Protein AF-A0A8S3X486-F1 (afdb_monomer_lite)

Structure (mmCIF, N/CA/C/O backbone):
data_AF-A0A8S3X486-F1
#
_entry.id   AF-A0A8S3X486-F1
#
loop_
_atom_site.group_PDB
_atom_site.id
_atom_site.type_symbol
_atom_site.label_atom_id
_atom_site.label_alt_id
_atom_site.label_comp_id
_atom_site.label_asym_id
_atom_site.label_entity_id
_atom_site.label_seq_id
_atom_site.pdbx_PDB_ins_code
_atom_site.Cartn_x
_atom_site.Cartn_y
_atom_site.Cartn_z
_atom_site.occupancy
_atom_site.B_iso_or_equiv
_atom_site.auth_seq_id
_atom_site.auth_comp_id
_atom_site.auth_asym_id
_atom_site.auth_atom_id
_atom_site.pdbx_PDB_model_num
ATOM 1 N N . MET A 1 1 ? 6.432 9.652 -45.523 1.00 77.12 1 MET A N 1
ATOM 2 C CA . MET A 1 1 ? 7.094 8.591 -44.723 1.00 77.12 1 MET A CA 1
ATOM 3 C C . MET A 1 1 ? 8.599 8.576 -44.946 1.00 77.12 1 MET A C 1
ATOM 5 O O . MET A 1 1 ? 9.307 8.681 -43.960 1.00 77.12 1 MET A O 1
ATOM 9 N N . ARG A 1 2 ? 9.084 8.530 -46.198 1.00 82.88 2 ARG A N 1
ATOM 10 C CA . ARG A 1 2 ? 10.525 8.553 -46.511 1.00 82.88 2 ARG A CA 1
ATOM 11 C C . ARG A 1 2 ? 11.275 9.774 -45.953 1.00 82.88 2 ARG A C 1
ATOM 13 O O . ARG A 1 2 ? 12.232 9.595 -45.221 1.00 82.88 2 ARG A O 1
ATOM 20 N N . SER A 1 3 ? 10.763 10.986 -46.176 1.00 87.00 3 SER A N 1
ATOM 21 C CA . SER A 1 3 ? 11.364 12.213 -45.617 1.00 87.00 3 SER A CA 1
ATOM 22 C C . SER A 1 3 ? 11.439 12.204 -44.077 1.00 87.00 3 SER A C 1
ATOM 24 O O . SER A 1 3 ? 12.471 12.550 -43.520 1.00 87.00 3 SER A O 1
ATOM 26 N N . ILE A 1 4 ? 10.402 11.710 -43.386 1.00 87.44 4 ILE A N 1
ATOM 27 C CA . ILE A 1 4 ? 10.388 11.594 -41.911 1.00 87.44 4 ILE A CA 1
ATOM 28 C C . ILE A 1 4 ? 11.413 10.557 -41.421 1.00 87.44 4 ILE A C 1
ATOM 30 O O . ILE A 1 4 ? 12.000 10.719 -40.350 1.00 87.44 4 ILE A O 1
ATOM 34 N N . LEU A 1 5 ? 11.614 9.477 -42.182 1.00 87.81 5 LEU A N 1
ATOM 35 C CA . LEU A 1 5 ? 12.618 8.452 -41.894 1.00 87.81 5 LEU A CA 1
ATOM 36 C C . LEU A 1 5 ? 14.033 9.028 -42.004 1.00 87.81 5 LEU A C 1
ATOM 38 O O . LEU A 1 5 ? 14.815 8.884 -41.069 1.00 87.81 5 LEU A O 1
ATOM 42 N N . GLU A 1 6 ? 14.328 9.714 -43.106 1.00 87.94 6 GLU A N 1
ATOM 43 C CA . GLU A 1 6 ? 15.629 10.344 -43.355 1.00 87.94 6 GLU A CA 1
ATOM 44 C C . GLU A 1 6 ? 15.941 11.415 -42.302 1.00 87.94 6 GLU A C 1
ATOM 46 O O . GLU A 1 6 ? 17.017 11.399 -41.707 1.00 87.94 6 GLU A O 1
ATOM 51 N N . GLU A 1 7 ? 14.970 12.272 -41.980 1.00 89.81 7 GLU A N 1
ATOM 52 C CA . GLU A 1 7 ? 15.094 13.290 -40.932 1.00 89.81 7 GLU A CA 1
ATOM 53 C C . GLU A 1 7 ? 15.382 12.665 -39.555 1.00 89.81 7 GLU A C 1
ATOM 55 O O . GLU A 1 7 ? 16.306 13.077 -38.854 1.00 89.81 7 GLU A O 1
ATOM 60 N N . SER A 1 8 ? 14.649 11.608 -39.188 1.00 87.50 8 SER A N 1
ATOM 61 C CA . SER A 1 8 ? 14.833 10.919 -37.902 1.00 87.50 8 SER A CA 1
ATOM 62 C C . SER A 1 8 ? 16.175 10.177 -37.818 1.00 87.50 8 SER A C 1
ATOM 64 O O . SER A 1 8 ? 16.772 10.094 -36.743 1.00 87.50 8 SER A O 1
ATOM 66 N N . ME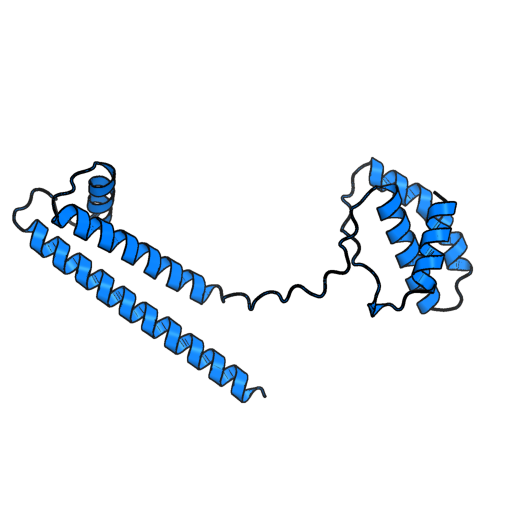T A 1 9 ? 16.674 9.640 -38.935 1.00 87.88 9 MET A N 1
ATOM 67 C CA . MET A 1 9 ? 17.994 9.005 -39.012 1.00 87.88 9 MET A CA 1
ATOM 68 C C . MET A 1 9 ? 19.130 10.027 -38.893 1.00 87.88 9 MET A C 1
ATOM 70 O O . MET A 1 9 ? 20.096 9.770 -38.176 1.00 87.88 9 MET A O 1
ATOM 74 N N . LEU A 1 10 ? 19.008 11.189 -39.541 1.00 86.31 10 LEU A N 1
ATOM 75 C CA . LEU A 1 10 ? 19.981 12.281 -39.428 1.00 86.31 10 LEU A CA 1
ATOM 76 C C . LEU A 1 10 ? 20.060 12.821 -37.997 1.00 86.31 10 LEU A C 1
ATOM 78 O O . LEU A 1 10 ? 21.151 12.977 -37.453 1.00 86.31 10 LEU A O 1
ATOM 82 N N . GLU A 1 11 ? 18.912 13.035 -37.359 1.00 85.88 11 GLU A N 1
ATOM 83 C CA . GLU A 1 11 ? 18.843 13.487 -35.967 1.00 85.88 11 GLU A CA 1
ATOM 84 C C . GLU A 1 11 ? 19.486 12.484 -35.002 1.00 85.88 11 GLU A C 1
ATOM 86 O O . GLU A 1 11 ? 20.216 12.867 -34.089 1.00 85.88 11 GLU A O 1
ATOM 91 N N . THR A 1 12 ? 19.264 11.188 -35.232 1.00 83.25 12 THR A N 1
ATOM 92 C CA . THR A 1 12 ? 19.814 10.127 -34.380 1.00 83.25 12 THR A CA 1
ATOM 93 C C . THR A 1 12 ? 21.325 9.976 -34.544 1.00 83.25 12 THR A C 1
ATOM 95 O O . THR A 1 12 ? 22.015 9.719 -33.560 1.00 83.25 12 THR A O 1
ATOM 98 N N . ARG A 1 13 ? 21.857 10.154 -35.762 1.00 82.25 13 ARG A N 1
ATOM 99 C CA . ARG A 1 13 ? 23.307 10.108 -36.026 1.00 82.25 13 ARG A CA 1
ATOM 100 C C . ARG A 1 13 ? 24.069 11.202 -35.284 1.00 82.25 13 ARG A C 1
ATOM 102 O O . ARG A 1 13 ? 25.171 10.956 -34.809 1.00 82.25 13 ARG A O 1
ATOM 109 N N . SER A 1 14 ? 23.469 12.380 -35.150 1.00 78.19 14 SER A N 1
ATOM 110 C CA . SER A 1 14 ? 24.058 13.514 -34.429 1.00 78.19 14 SER A CA 1
ATOM 111 C C . SER A 1 14 ? 23.901 13.418 -32.904 1.00 78.19 14 SER A C 1
ATOM 113 O O . SER A 1 14 ? 24.422 14.267 -32.182 1.00 78.19 14 SER A O 1
ATOM 115 N N . MET A 1 15 ? 23.177 12.414 -32.391 1.00 80.56 15 MET A N 1
ATOM 116 C CA . MET A 1 15 ? 22.847 12.280 -30.973 1.00 80.56 15 MET A CA 1
ATOM 117 C C . MET A 1 15 ? 23.603 11.106 -30.329 1.00 80.56 15 MET A C 1
ATOM 119 O O . MET A 1 15 ? 23.401 9.953 -30.729 1.00 80.56 15 MET A O 1
ATOM 123 N N . PRO A 1 16 ? 24.426 11.349 -29.288 1.00 80.12 16 PRO A N 1
ATOM 124 C CA . PRO A 1 16 ? 25.086 10.261 -28.578 1.00 80.12 16 PRO A CA 1
ATOM 125 C C . PRO A 1 16 ? 24.039 9.346 -27.915 1.00 80.12 16 PRO A C 1
ATOM 127 O O . PRO A 1 16 ? 22.979 9.837 -27.505 1.00 80.12 16 PRO A O 1
ATOM 130 N N . PRO A 1 17 ? 24.312 8.033 -27.769 1.00 77.50 17 PRO A N 1
ATOM 131 C CA . PRO A 1 17 ? 23.339 7.055 -27.267 1.00 77.50 17 PRO A CA 1
ATOM 132 C C . PRO A 1 17 ? 22.700 7.436 -25.925 1.00 77.50 17 PRO A C 1
ATOM 134 O O . PRO A 1 17 ? 21.513 7.201 -25.711 1.00 77.50 17 PRO A O 1
ATOM 137 N N . GLU A 1 18 ? 23.468 8.082 -25.047 1.00 77.25 18 GLU A N 1
ATOM 138 C CA . GLU A 1 18 ? 23.043 8.517 -23.711 1.00 77.25 18 GLU A CA 1
ATOM 139 C C . GLU A 1 18 ? 21.953 9.598 -23.736 1.00 77.25 18 GLU A C 1
ATOM 141 O O . GLU A 1 18 ? 21.131 9.677 -22.821 1.00 77.25 18 GLU A O 1
ATOM 146 N N . ASN A 1 19 ? 21.912 10.402 -24.801 1.00 79.06 19 ASN A N 1
ATOM 147 C CA . ASN A 1 19 ? 20.974 11.514 -24.948 1.00 79.06 19 ASN A CA 1
ATOM 148 C C . ASN A 1 19 ? 19.711 11.132 -25.728 1.00 79.06 19 ASN A C 1
ATOM 150 O O . ASN A 1 19 ? 18.801 11.955 -25.862 1.00 79.06 19 ASN A O 1
ATOM 154 N N . ARG A 1 20 ? 19.624 9.893 -26.227 1.00 83.56 20 ARG A N 1
ATOM 155 C CA . ARG A 1 20 ? 18.481 9.438 -27.020 1.00 83.56 20 ARG A CA 1
ATOM 156 C C . ARG A 1 20 ? 17.205 9.375 -26.175 1.00 83.56 20 ARG A C 1
ATOM 158 O O . ARG A 1 20 ? 17.211 8.813 -25.074 1.00 83.56 20 ARG A O 1
ATOM 165 N N . PRO A 1 21 ? 16.076 9.923 -26.664 1.00 82.62 21 PRO A N 1
ATOM 166 C CA . PRO A 1 21 ? 14.821 9.867 -25.931 1.00 82.62 21 PRO A CA 1
ATOM 167 C C . PRO A 1 21 ? 14.341 8.419 -25.811 1.00 82.62 21 PRO A C 1
ATOM 169 O O . PRO A 1 21 ? 14.491 7.607 -26.722 1.00 82.62 21 PRO A O 1
ATOM 172 N N . ARG A 1 22 ? 13.698 8.081 -24.691 1.00 82.00 22 ARG A N 1
ATOM 173 C CA . ARG A 1 22 ? 13.076 6.759 -24.554 1.00 82.00 22 ARG A CA 1
ATOM 174 C C . ARG A 1 22 ? 11.907 6.648 -25.520 1.00 82.00 22 ARG A C 1
ATOM 176 O O . ARG A 1 22 ? 11.010 7.481 -25.485 1.00 82.00 22 ARG A O 1
ATOM 183 N N . LEU A 1 23 ? 11.875 5.597 -26.328 1.00 86.50 23 LEU A N 1
ATOM 184 C CA . LEU A 1 23 ? 10.761 5.361 -27.240 1.00 86.50 23 LEU A CA 1
ATOM 185 C C . LEU A 1 23 ? 9.609 4.650 -26.509 1.00 86.50 23 LEU A C 1
ATOM 187 O O . LEU A 1 23 ? 9.846 3.690 -25.768 1.00 86.50 23 LEU A O 1
ATOM 191 N N . PRO A 1 24 ? 8.354 5.106 -26.670 1.00 85.06 24 PRO A N 1
ATOM 192 C CA . PRO A 1 24 ? 7.205 4.449 -26.065 1.00 85.06 24 PRO A CA 1
ATOM 193 C C . PRO A 1 24 ? 6.924 3.105 -26.746 1.00 85.06 24 PRO A C 1
ATOM 195 O O . PRO A 1 24 ? 7.096 2.944 -27.954 1.00 85.06 24 PRO A O 1
ATOM 198 N N . ARG A 1 25 ? 6.413 2.134 -25.982 1.00 86.25 25 ARG A N 1
ATOM 199 C CA . ARG A 1 25 ? 5.935 0.870 -26.552 1.00 86.25 25 ARG A CA 1
ATOM 200 C C . ARG A 1 25 ? 4.666 1.123 -27.365 1.00 86.25 25 ARG A C 1
ATOM 202 O O . ARG A 1 25 ? 3.648 1.541 -26.818 1.00 86.25 25 ARG A O 1
ATOM 209 N N . ILE A 1 26 ? 4.721 0.828 -28.659 1.00 86.56 26 ILE A N 1
ATOM 210 C CA . ILE A 1 26 ? 3.597 1.015 -29.580 1.00 86.56 26 ILE A CA 1
ATOM 211 C C . ILE A 1 26 ? 2.685 -0.224 -29.540 1.00 86.56 26 ILE A C 1
ATOM 213 O O . ILE A 1 26 ? 3.181 -1.347 -29.666 1.00 86.56 26 ILE A O 1
ATOM 217 N N . PRO A 1 27 ? 1.357 -0.069 -29.378 1.00 85.88 27 PRO A N 1
ATOM 218 C CA . PRO A 1 27 ? 0.431 -1.196 -29.429 1.00 85.88 27 PRO A CA 1
ATOM 219 C C . PRO A 1 27 ? 0.308 -1.750 -30.858 1.00 85.88 27 PRO A C 1
ATOM 221 O O . PRO A 1 27 ? 0.246 -0.991 -31.831 1.00 85.88 27 PRO A O 1
ATOM 224 N N . LEU A 1 28 ? 0.223 -3.078 -30.982 1.00 85.38 28 LEU A N 1
ATOM 225 C CA . LEU A 1 28 ? 0.131 -3.818 -32.251 1.00 85.38 28 LEU A CA 1
ATOM 226 C C . LEU A 1 28 ? -1.287 -3.776 -32.855 1.00 85.38 28 LEU A C 1
ATOM 228 O O . LEU A 1 28 ? -1.942 -4.797 -33.043 1.00 85.38 28 LEU A O 1
ATOM 232 N N . ILE A 1 29 ? -1.775 -2.577 -33.161 1.00 92.00 29 ILE A N 1
ATOM 233 C CA . ILE A 1 29 ? -3.069 -2.357 -33.825 1.00 92.00 29 ILE A CA 1
ATOM 234 C C . ILE A 1 29 ? -2.856 -2.329 -35.349 1.00 92.00 29 ILE A C 1
ATOM 236 O O . ILE A 1 29 ? -1.788 -1.923 -35.811 1.00 92.00 29 ILE A O 1
ATOM 240 N N . LYS A 1 30 ? -3.869 -2.719 -36.145 1.00 90.25 30 LYS A N 1
ATOM 241 C CA . LYS A 1 30 ? -3.809 -2.793 -37.625 1.00 90.25 30 LYS A CA 1
ATOM 242 C C . LYS A 1 30 ? -3.153 -1.563 -38.275 1.00 90.25 30 LYS A C 1
ATOM 244 O O . LYS A 1 30 ? -2.260 -1.721 -39.100 1.00 90.25 30 LYS A O 1
ATOM 249 N N . ARG A 1 31 ? -3.539 -0.351 -37.852 1.00 90.50 31 ARG A N 1
ATOM 250 C CA . ARG A 1 31 ? -2.975 0.920 -38.345 1.00 90.50 31 ARG A CA 1
ATOM 251 C C . ARG A 1 31 ? -1.466 1.029 -38.102 1.00 90.50 31 ARG A C 1
ATOM 253 O O . ARG A 1 31 ? -0.719 1.327 -39.024 1.00 90.50 31 ARG A O 1
ATOM 260 N N . ASN A 1 32 ? -1.016 0.760 -36.879 1.00 91.44 32 ASN A N 1
ATOM 261 C CA . ASN A 1 32 ? 0.399 0.858 -36.508 1.00 91.44 32 ASN A CA 1
ATOM 262 C C . ASN A 1 32 ? 1.229 -0.205 -37.233 1.00 91.44 32 ASN A C 1
ATOM 264 O O . ASN A 1 32 ? 2.324 0.077 -37.711 1.00 91.44 32 ASN A O 1
ATOM 268 N N . ARG A 1 33 ? 0.674 -1.416 -37.372 1.00 91.44 33 ARG A N 1
ATOM 269 C CA . ARG A 1 33 ? 1.301 -2.501 -38.129 1.00 91.44 33 ARG A CA 1
ATOM 270 C C . ARG A 1 33 ? 1.494 -2.128 -39.599 1.00 91.44 33 ARG A C 1
ATOM 272 O O . ARG A 1 33 ? 2.565 -2.391 -40.130 1.00 91.44 33 ARG A O 1
ATOM 279 N N . ALA A 1 34 ? 0.507 -1.487 -40.227 1.00 91.44 34 ALA A N 1
ATOM 280 C CA . ALA A 1 34 ? 0.621 -1.020 -41.608 1.00 91.44 34 ALA A CA 1
ATOM 281 C C . ALA A 1 34 ? 1.758 0.003 -41.784 1.00 91.44 34 ALA A C 1
ATOM 283 O O . ALA A 1 34 ? 2.512 -0.087 -42.747 1.00 91.44 34 ALA A O 1
ATOM 284 N N . VAL A 1 35 ? 1.935 0.923 -40.826 1.00 90.75 35 VAL A N 1
ATOM 285 C CA . VAL A 1 35 ? 3.047 1.894 -40.837 1.00 90.75 35 VAL A CA 1
ATOM 286 C C . VAL A 1 35 ? 4.404 1.193 -40.743 1.00 90.75 35 VAL A C 1
ATOM 288 O O . VAL A 1 35 ? 5.302 1.495 -41.524 1.00 90.75 35 VAL A O 1
ATOM 291 N N . VAL A 1 36 ? 4.549 0.230 -39.827 1.00 91.00 36 VAL A N 1
ATOM 292 C CA . VAL A 1 36 ? 5.786 -0.560 -39.695 1.00 91.00 36 VAL A CA 1
ATOM 293 C C . VAL A 1 36 ? 6.068 -1.346 -40.977 1.00 91.00 36 VAL A C 1
ATOM 295 O O . VAL A 1 36 ? 7.189 -1.331 -41.472 1.00 91.00 36 VAL A O 1
ATOM 298 N N . TRP A 1 37 ? 5.049 -1.990 -41.549 1.00 91.69 37 TRP A N 1
ATOM 299 C CA . TRP A 1 37 ? 5.178 -2.764 -42.786 1.00 91.69 37 TRP A CA 1
ATOM 300 C C . TRP A 1 37 ? 5.553 -1.903 -43.993 1.00 91.69 37 TRP A C 1
ATOM 302 O O . TRP A 1 37 ? 6.325 -2.354 -4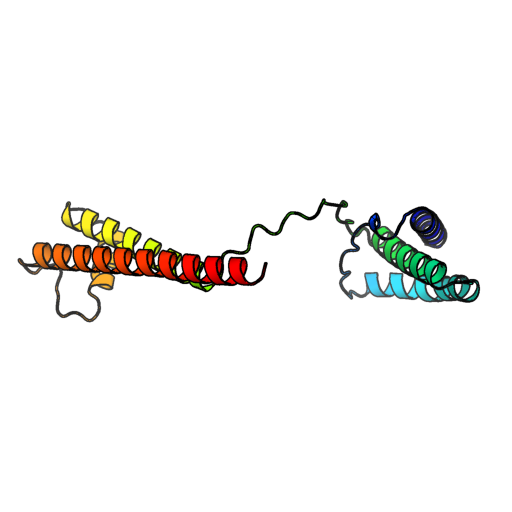4.828 1.00 91.69 37 TRP A O 1
ATOM 312 N N . ALA A 1 38 ? 5.060 -0.667 -44.071 1.00 90.44 38 ALA A N 1
ATOM 313 C CA . ALA A 1 38 ? 5.424 0.262 -45.138 1.00 90.44 38 ALA A CA 1
ATOM 314 C C . ALA A 1 38 ? 6.872 0.772 -45.018 1.00 90.44 38 ALA A C 1
ATOM 316 O O . ALA A 1 38 ? 7.519 1.033 -46.029 1.00 90.44 38 ALA A O 1
ATOM 317 N N . LEU A 1 39 ? 7.387 0.916 -43.792 1.00 90.00 39 LEU A N 1
ATOM 318 C CA . LEU A 1 39 ? 8.747 1.405 -43.536 1.00 90.00 39 LEU A CA 1
ATOM 319 C C . LEU A 1 39 ? 9.816 0.313 -43.615 1.00 90.00 39 LEU A C 1
ATOM 321 O O . LEU A 1 39 ? 10.954 0.614 -43.968 1.00 90.00 39 LEU A O 1
ATOM 325 N N . ASN A 1 40 ? 9.471 -0.938 -43.308 1.00 91.25 40 ASN A N 1
ATOM 326 C CA . ASN A 1 40 ? 10.440 -2.031 -43.233 1.00 91.25 40 ASN A CA 1
ATOM 327 C C . ASN A 1 40 ? 11.237 -2.245 -44.542 1.00 91.25 40 ASN A C 1
ATOM 329 O O . ASN A 1 40 ? 12.459 -2.320 -44.460 1.00 91.25 40 ASN A O 1
ATOM 333 N N . PRO A 1 41 ? 10.624 -2.252 -45.746 1.00 91.38 41 PRO A N 1
ATOM 334 C CA . PRO A 1 41 ? 11.375 -2.376 -46.999 1.00 91.38 41 PRO A CA 1
ATOM 335 C C . PRO A 1 41 ? 12.326 -1.202 -47.250 1.00 91.38 41 PRO A C 1
ATOM 337 O O . PRO A 1 41 ? 13.408 -1.392 -47.793 1.00 91.38 41 PRO A O 1
ATOM 340 N N . MET A 1 42 ? 11.948 0.011 -46.830 1.00 89.38 42 MET A N 1
ATOM 341 C CA . MET A 1 42 ? 12.817 1.185 -46.955 1.00 89.38 42 MET A CA 1
ATOM 342 C C . MET A 1 42 ? 14.040 1.029 -46.053 1.00 89.38 42 MET A C 1
ATOM 344 O O . MET A 1 42 ? 15.160 1.250 -46.495 1.00 89.38 42 MET A O 1
ATOM 348 N N . LEU A 1 43 ? 13.836 0.590 -44.809 1.00 89.62 43 LEU A N 1
ATOM 349 C CA . LEU A 1 43 ? 14.908 0.386 -43.839 1.00 89.62 43 LEU A CA 1
ATOM 350 C C . LEU A 1 43 ? 15.963 -0.618 -44.321 1.00 89.62 43 LEU A C 1
ATOM 352 O O . LEU A 1 43 ? 17.146 -0.358 -44.133 1.00 89.62 43 LEU A O 1
ATOM 356 N N . VAL A 1 44 ? 15.553 -1.709 -44.978 1.00 89.75 44 VAL A N 1
ATOM 357 C CA . VAL A 1 44 ? 16.478 -2.717 -45.531 1.00 89.75 44 VAL A CA 1
ATOM 358 C C . VAL A 1 44 ? 17.518 -2.068 -46.449 1.00 89.75 44 VAL A C 1
ATOM 360 O O . VAL A 1 44 ? 18.707 -2.300 -46.264 1.00 89.75 44 VAL A O 1
ATOM 363 N N . THR A 1 45 ? 17.099 -1.158 -47.335 1.00 88.12 45 THR A N 1
ATOM 364 C CA . THR A 1 45 ? 18.029 -0.466 -48.247 1.00 88.12 45 THR A CA 1
ATOM 365 C C . THR A 1 45 ? 19.057 0.412 -47.524 1.00 88.12 45 THR A C 1
ATOM 367 O O . THR A 1 45 ? 20.192 0.531 -47.975 1.00 88.12 45 THR A O 1
ATOM 370 N N . TYR A 1 46 ? 18.695 1.011 -46.383 1.00 86.12 46 TYR A N 1
ATOM 371 C CA . TYR A 1 46 ? 19.637 1.801 -45.582 1.00 86.12 46 TYR A CA 1
ATOM 372 C C . TYR A 1 46 ? 20.570 0.908 -44.754 1.00 86.12 46 TYR A C 1
ATOM 374 O O . TYR A 1 46 ? 21.740 1.246 -44.594 1.00 86.12 46 TYR A O 1
ATOM 382 N N . LEU A 1 47 ? 20.076 -0.230 -44.254 1.00 87.50 47 LEU A N 1
ATOM 383 C CA . LEU A 1 47 ? 20.869 -1.189 -43.481 1.00 87.50 47 LEU A CA 1
ATOM 384 C C . LEU A 1 47 ? 21.935 -1.884 -44.334 1.00 87.50 47 LEU A C 1
ATOM 386 O O . LEU A 1 47 ? 23.054 -2.063 -43.865 1.00 87.50 47 LEU A O 1
ATOM 390 N N . GLU A 1 48 ? 21.631 -2.214 -45.589 1.00 88.31 48 GLU A N 1
ATOM 391 C CA . GLU A 1 48 ? 22.612 -2.772 -46.535 1.00 88.31 48 GLU A CA 1
ATOM 392 C C . GLU A 1 48 ? 23.776 -1.809 -46.817 1.00 88.31 48 GLU A C 1
ATOM 394 O O . GLU A 1 48 ? 24.890 -2.242 -47.098 1.00 88.31 48 GLU A O 1
ATOM 399 N N . ALA A 1 49 ? 23.539 -0.499 -46.699 1.00 85.00 49 ALA A N 1
ATOM 400 C CA . ALA A 1 49 ? 24.559 0.535 -46.861 1.00 85.00 49 ALA A CA 1
ATOM 401 C C . ALA A 1 49 ? 25.332 0.857 -45.565 1.00 85.00 49 ALA A C 1
ATOM 403 O O . ALA A 1 49 ? 26.225 1.710 -45.587 1.00 85.00 49 ALA A O 1
ATOM 404 N N . SER A 1 50 ? 24.983 0.231 -44.436 1.00 86.12 50 SER A N 1
ATOM 405 C CA . SER A 1 50 ? 25.646 0.468 -43.149 1.00 86.12 50 SER A CA 1
ATOM 406 C C . SER A 1 50 ? 27.028 -0.187 -43.101 1.00 86.12 50 SER A C 1
ATOM 408 O O . SER A 1 50 ? 27.226 -1.287 -43.615 1.00 86.12 50 SER A O 1
ATOM 410 N N . ARG A 1 51 ? 28.006 0.502 -42.501 1.00 86.75 51 ARG A N 1
ATOM 411 C CA . ARG A 1 51 ? 29.399 0.017 -42.433 1.00 86.75 51 ARG A CA 1
ATOM 412 C C . ARG A 1 51 ? 29.807 -0.445 -41.044 1.00 86.75 51 ARG A C 1
ATOM 414 O O . ARG A 1 51 ? 30.747 -1.222 -40.916 1.00 86.75 51 ARG A O 1
ATOM 421 N N . ASP A 1 52 ? 29.113 0.045 -40.022 1.00 87.94 52 ASP A N 1
ATOM 422 C CA . ASP A 1 52 ? 29.420 -0.225 -38.623 1.00 87.94 52 ASP A CA 1
ATOM 423 C C . ASP A 1 52 ? 28.156 -0.514 -37.799 1.00 87.94 52 ASP A C 1
ATOM 425 O O . ASP A 1 52 ? 27.034 -0.107 -38.128 1.00 87.94 52 ASP A O 1
ATOM 429 N N . LEU A 1 53 ? 28.354 -1.200 -36.675 1.00 88.00 53 LEU A N 1
ATOM 430 C CA . LEU A 1 53 ? 27.316 -1.503 -35.703 1.00 88.00 53 LEU A CA 1
ATOM 431 C C . LEU A 1 53 ? 26.700 -0.225 -35.121 1.00 88.00 53 LEU A C 1
ATOM 433 O O . LEU A 1 53 ? 25.483 -0.165 -34.943 1.00 88.00 53 LEU A O 1
ATOM 437 N N . CYS A 1 54 ? 27.503 0.815 -34.875 1.00 84.62 54 CYS A N 1
ATOM 438 C CA . CYS A 1 54 ? 26.997 2.090 -34.363 1.00 84.62 54 CYS A CA 1
ATOM 439 C C . CYS A 1 54 ? 26.067 2.780 -35.371 1.00 84.62 54 CYS A C 1
ATOM 441 O O . CYS A 1 54 ? 25.050 3.373 -34.994 1.00 84.62 54 CYS A O 1
ATOM 443 N N . GLU A 1 55 ? 26.386 2.686 -36.664 1.00 85.56 55 GLU A N 1
ATOM 444 C CA . GLU A 1 55 ? 25.527 3.205 -37.730 1.00 85.56 55 GLU A CA 1
ATOM 445 C C . GLU A 1 55 ? 24.229 2.410 -37.827 1.00 85.56 55 GLU A C 1
ATOM 447 O O . GLU A 1 55 ? 23.158 3.008 -37.929 1.00 85.56 55 GLU A O 1
ATOM 452 N N . THR A 1 56 ? 24.317 1.082 -37.728 1.00 90.00 56 THR A N 1
ATOM 453 C CA . THR A 1 56 ? 23.161 0.178 -37.732 1.00 90.00 56 THR A CA 1
ATOM 454 C C . THR A 1 56 ? 22.210 0.499 -36.583 1.00 90.00 56 THR A C 1
ATOM 456 O O . THR A 1 56 ? 21.017 0.708 -36.798 1.00 90.00 56 THR A O 1
ATOM 459 N N . ASP A 1 57 ? 22.736 0.612 -35.364 1.00 89.50 57 ASP A N 1
ATOM 460 C CA . ASP A 1 57 ? 21.963 0.965 -34.174 1.00 89.50 57 ASP A CA 1
ATOM 461 C C . ASP A 1 57 ? 21.293 2.344 -34.321 1.00 89.50 57 ASP A C 1
ATOM 463 O O . ASP A 1 57 ? 20.101 2.505 -34.047 1.00 89.50 57 ASP A O 1
ATOM 467 N N . SER A 1 58 ? 22.018 3.327 -34.860 1.00 89.00 58 SER A N 1
ATOM 468 C CA . SER A 1 58 ? 21.479 4.668 -35.121 1.00 89.00 58 SER A CA 1
ATOM 469 C C . SER A 1 58 ? 20.380 4.662 -36.192 1.00 89.00 58 SER A C 1
ATOM 471 O O . SER A 1 58 ? 19.377 5.364 -36.055 1.00 89.00 58 SER A O 1
ATOM 473 N N . MET A 1 59 ? 20.527 3.855 -37.246 1.00 90.19 59 MET A N 1
ATOM 474 C CA . MET A 1 59 ? 19.515 3.686 -38.294 1.00 90.19 59 MET A CA 1
ATOM 475 C C . MET A 1 59 ? 18.256 2.995 -37.762 1.00 90.19 59 MET A C 1
ATOM 477 O O . MET A 1 59 ? 17.146 3.454 -38.035 1.00 90.19 59 MET A O 1
ATOM 481 N N . LEU A 1 60 ? 18.414 1.927 -36.974 1.00 91.56 60 LEU A N 1
ATOM 482 C CA . LEU A 1 60 ? 17.304 1.216 -36.338 1.00 91.56 60 LEU A CA 1
ATOM 483 C C . LEU A 1 60 ? 16.548 2.137 -35.380 1.00 91.56 60 LEU A C 1
ATOM 485 O O . LEU A 1 60 ? 15.319 2.237 -35.446 1.00 91.56 6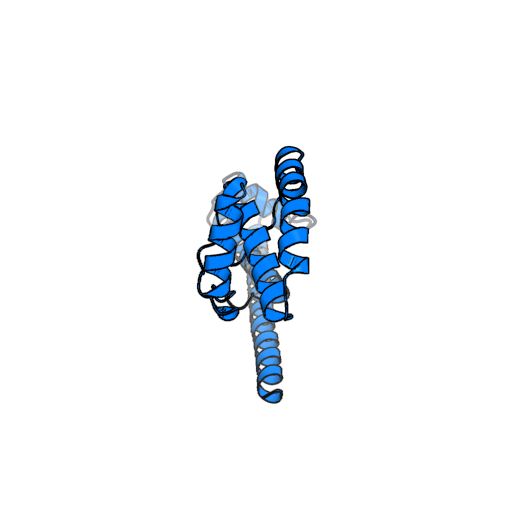0 LEU A O 1
ATOM 489 N N . PHE A 1 61 ? 17.272 2.868 -34.533 1.00 91.06 61 PHE A N 1
ATOM 490 C CA . PHE A 1 61 ? 16.666 3.825 -33.621 1.00 91.06 61 PHE A CA 1
ATOM 491 C C . PHE A 1 61 ? 15.941 4.942 -34.387 1.00 91.06 61 PHE A C 1
ATOM 493 O O . PHE A 1 61 ? 14.764 5.193 -34.124 1.00 91.06 61 PHE A O 1
ATOM 500 N N . GLY A 1 62 ? 16.571 5.540 -35.403 1.00 90.56 62 GLY A N 1
ATOM 501 C CA . GLY A 1 62 ? 15.945 6.552 -36.259 1.00 90.56 62 GLY A CA 1
ATOM 502 C C . GLY A 1 62 ? 14.679 6.047 -36.960 1.00 90.56 62 GLY A C 1
ATOM 503 O O . GLY A 1 62 ? 13.670 6.752 -37.005 1.00 90.56 62 GLY A O 1
ATOM 504 N N . ALA A 1 63 ? 14.671 4.795 -37.423 1.00 92.06 63 ALA A N 1
ATOM 505 C CA . ALA A 1 63 ? 13.489 4.169 -38.010 1.00 92.06 63 ALA A CA 1
ATOM 506 C C . ALA A 1 63 ? 12.357 3.992 -36.994 1.00 92.06 63 ALA A C 1
ATOM 508 O O . ALA A 1 63 ? 11.204 4.330 -37.269 1.00 92.06 63 ALA A O 1
ATOM 509 N N . THR A 1 64 ? 12.674 3.520 -35.789 1.00 91.44 64 THR A N 1
ATOM 510 C CA . THR A 1 64 ? 11.677 3.392 -34.716 1.00 91.44 64 THR A CA 1
ATOM 511 C C . THR A 1 64 ? 11.145 4.750 -34.244 1.00 91.44 64 THR A C 1
ATOM 513 O O . THR A 1 64 ? 9.948 4.883 -33.973 1.00 91.44 64 THR A O 1
ATOM 516 N N . LEU A 1 65 ? 11.987 5.786 -34.226 1.00 91.56 65 LEU A N 1
ATOM 517 C CA . LEU A 1 65 ? 11.597 7.168 -33.955 1.00 91.56 65 LEU A CA 1
ATOM 518 C C . LEU A 1 65 ? 10.656 7.705 -35.044 1.00 91.56 65 LEU A C 1
ATOM 520 O O . LEU A 1 65 ? 9.613 8.279 -34.723 1.00 91.56 65 LEU A O 1
ATOM 524 N N . ALA A 1 66 ? 10.957 7.446 -36.318 1.00 91.69 66 ALA A N 1
ATOM 525 C CA . ALA A 1 66 ? 10.098 7.814 -37.440 1.00 91.69 66 ALA A CA 1
ATOM 526 C C . ALA A 1 66 ? 8.716 7.149 -37.343 1.00 91.69 66 ALA A C 1
ATOM 528 O O . ALA A 1 66 ? 7.694 7.814 -37.523 1.00 91.69 66 ALA A O 1
ATOM 529 N N . VAL A 1 67 ? 8.660 5.860 -36.980 1.00 92.75 67 VAL A N 1
ATOM 530 C CA . VAL A 1 67 ? 7.398 5.148 -36.709 1.00 92.75 67 VAL A CA 1
ATOM 531 C C . VAL A 1 67 ? 6.613 5.840 -35.588 1.00 92.75 67 VAL A C 1
ATOM 533 O O . VAL A 1 67 ? 5.414 6.082 -35.743 1.00 92.75 67 VAL A O 1
ATOM 536 N N . CYS A 1 68 ? 7.272 6.206 -34.481 1.00 90.81 68 CYS A N 1
ATOM 537 C CA . CYS A 1 68 ? 6.636 6.933 -33.378 1.00 90.81 68 CYS A CA 1
ATOM 538 C C . CYS A 1 68 ? 6.046 8.271 -33.845 1.00 90.81 68 CYS A C 1
ATOM 540 O O . CYS A 1 68 ? 4.906 8.587 -33.501 1.00 90.81 68 CYS A O 1
ATOM 542 N N . ARG A 1 69 ? 6.787 9.028 -34.666 1.00 89.56 69 ARG A N 1
ATOM 543 C CA . ARG A 1 69 ? 6.350 10.319 -35.224 1.00 89.56 69 ARG A CA 1
ATOM 544 C C . ARG A 1 69 ? 5.142 10.169 -36.140 1.00 89.56 69 ARG A C 1
ATOM 546 O O . ARG A 1 69 ? 4.155 10.873 -35.960 1.00 89.56 69 ARG A O 1
ATOM 553 N N . ILE A 1 70 ? 5.178 9.209 -37.062 1.00 90.19 70 ILE A N 1
ATOM 554 C CA . ILE A 1 70 ? 4.092 8.958 -38.024 1.00 90.19 70 ILE A CA 1
ATOM 555 C C . ILE A 1 70 ? 2.803 8.515 -37.321 1.00 90.19 70 ILE A C 1
ATOM 557 O O . ILE A 1 70 ? 1.703 8.871 -37.743 1.00 90.19 70 ILE A O 1
ATOM 561 N N . ILE A 1 71 ? 2.923 7.747 -36.238 1.00 89.75 71 ILE A N 1
ATOM 562 C CA . ILE A 1 71 ? 1.776 7.307 -35.431 1.00 89.75 71 ILE A CA 1
ATOM 563 C C . ILE A 1 71 ? 1.267 8.433 -34.509 1.00 89.75 71 ILE A C 1
ATOM 565 O O . ILE A 1 71 ? 0.148 8.349 -34.003 1.00 89.75 71 ILE A O 1
ATOM 569 N N . GLY A 1 72 ? 2.046 9.502 -34.310 1.00 85.62 72 GLY A N 1
ATOM 570 C CA . GLY A 1 72 ? 1.733 10.574 -33.364 1.00 85.62 72 GLY A CA 1
ATOM 571 C C . GLY A 1 72 ? 1.919 10.146 -31.905 1.00 85.62 72 GLY A C 1
ATOM 572 O O . GLY A 1 72 ? 1.242 10.651 -31.008 1.00 85.62 72 GLY A O 1
ATOM 573 N N . ALA A 1 73 ? 2.803 9.178 -31.649 1.00 84.31 73 ALA A N 1
ATOM 574 C CA . ALA A 1 73 ? 3.113 8.738 -30.299 1.00 84.31 73 ALA A CA 1
ATOM 575 C C . ALA A 1 73 ? 3.859 9.852 -29.552 1.00 84.31 73 ALA A C 1
ATOM 577 O O . ALA A 1 73 ? 4.881 10.358 -30.016 1.00 84.31 73 ALA A O 1
ATOM 578 N N . LYS A 1 74 ? 3.361 10.221 -28.367 1.00 79.56 74 LYS A N 1
ATOM 579 C CA . LYS A 1 74 ? 4.041 11.186 -27.499 1.00 79.56 74 LYS A CA 1
ATOM 580 C C . LYS A 1 74 ? 5.362 10.582 -27.037 1.00 79.56 74 LYS A C 1
ATOM 582 O O . LYS A 1 74 ? 5.367 9.650 -26.231 1.00 79.56 74 LYS A O 1
ATOM 587 N N . LEU A 1 75 ? 6.465 11.119 -27.547 1.00 76.94 75 LEU A N 1
ATOM 588 C CA . LEU A 1 75 ? 7.788 10.798 -27.039 1.00 76.94 75 LEU A CA 1
ATOM 589 C C . LEU A 1 75 ? 7.860 11.326 -25.601 1.00 76.94 75 LEU A C 1
ATOM 591 O O . LEU A 1 75 ? 7.602 12.514 -25.379 1.00 76.94 75 LEU A O 1
ATOM 595 N N . PRO A 1 76 ? 8.151 10.472 -24.608 1.00 66.50 76 PRO A N 1
ATOM 596 C CA . PRO A 1 76 ? 8.521 10.959 -23.298 1.00 66.50 76 PRO A CA 1
ATOM 597 C C . PRO A 1 76 ? 9.654 11.965 -23.498 1.00 66.50 76 PRO A C 1
ATOM 599 O O . PRO A 1 76 ? 10.701 11.607 -24.040 1.00 66.50 76 PRO A O 1
ATOM 602 N N . MET A 1 77 ? 9.456 13.218 -23.065 1.00 58.66 77 MET A N 1
ATOM 603 C CA . MET A 1 77 ? 10.584 14.127 -22.848 1.00 58.66 77 MET A CA 1
ATOM 604 C C . MET A 1 77 ? 11.658 13.343 -22.098 1.00 58.66 77 MET A C 1
ATOM 606 O O . MET A 1 77 ? 11.298 12.522 -21.245 1.00 58.66 77 MET A O 1
ATOM 610 N N . ALA A 1 78 ? 12.934 13.591 -22.410 1.00 54.62 78 ALA A N 1
ATOM 611 C CA . ALA A 1 78 ? 14.084 13.095 -21.661 1.00 54.62 78 ALA A CA 1
ATOM 612 C C . ALA A 1 78 ? 13.994 13.597 -20.209 1.00 54.62 78 ALA A C 1
ATOM 614 O O . ALA A 1 78 ? 14.674 14.518 -19.768 1.00 54.62 78 ALA A O 1
ATOM 615 N N . ARG A 1 79 ? 13.058 13.031 -19.449 1.00 48.78 79 ARG A N 1
ATOM 616 C CA . ARG A 1 79 ? 12.898 13.237 -18.031 1.00 48.78 79 ARG A CA 1
ATOM 617 C C . ARG A 1 79 ? 14.112 12.546 -17.462 1.00 48.78 79 ARG A C 1
ATOM 619 O O . ARG A 1 79 ? 14.155 11.315 -17.418 1.00 48.78 79 ARG A O 1
ATOM 626 N N . ARG A 1 80 ? 15.086 13.376 -17.059 1.00 49.75 80 ARG A N 1
ATOM 627 C CA . ARG A 1 80 ? 16.033 13.097 -15.974 1.00 49.75 80 ARG A CA 1
ATOM 628 C C . ARG A 1 80 ? 15.381 12.057 -15.095 1.00 49.75 80 ARG A C 1
ATOM 630 O O . ARG A 1 80 ? 14.277 12.338 -14.621 1.00 49.75 80 ARG A O 1
ATOM 637 N N . ALA A 1 81 ? 15.995 10.877 -15.011 1.00 49.12 81 ALA A N 1
ATOM 638 C CA . ALA A 1 81 ? 15.485 9.741 -14.268 1.00 49.12 81 ALA A CA 1
ATOM 639 C C . ALA A 1 81 ? 14.747 10.270 -13.042 1.00 49.12 81 ALA A C 1
ATOM 641 O O . ALA A 1 81 ? 15.377 10.802 -12.128 1.00 49.12 81 ALA A O 1
ATOM 642 N N . THR A 1 82 ? 13.410 10.254 -13.068 1.00 44.41 82 THR A N 1
ATOM 643 C CA . THR A 1 82 ? 12.646 10.496 -11.854 1.00 44.41 82 THR A CA 1
ATOM 644 C C . THR A 1 82 ? 13.155 9.409 -10.946 1.00 44.41 82 THR A C 1
ATOM 646 O O . THR A 1 82 ? 12.869 8.239 -11.218 1.00 44.41 82 THR A O 1
ATOM 649 N N . GLN A 1 83 ? 14.010 9.787 -9.990 1.00 46.09 83 GLN A N 1
ATOM 650 C CA . GLN A 1 83 ? 14.502 8.907 -8.951 1.00 46.09 83 GLN A CA 1
ATOM 651 C C . GLN A 1 83 ? 13.266 8.148 -8.506 1.00 46.09 83 GLN A C 1
ATOM 653 O O . GLN A 1 83 ? 12.304 8.758 -8.034 1.00 46.09 83 GLN A O 1
ATOM 658 N N . GLN A 1 84 ? 13.217 6.850 -8.806 1.00 50.34 84 GLN A N 1
ATOM 659 C CA . GLN A 1 84 ? 12.193 5.999 -8.241 1.00 50.34 84 GLN A CA 1
ATOM 660 C C . GLN A 1 84 ? 12.441 6.127 -6.747 1.00 50.34 84 GLN A C 1
ATOM 662 O O . GLN A 1 84 ? 13.416 5.570 -6.244 1.00 50.34 84 GLN A O 1
ATOM 667 N N . GLY A 1 85 ? 11.657 6.984 -6.083 1.00 51.22 85 GLY A N 1
ATOM 668 C CA . GLY A 1 85 ? 11.782 7.219 -4.654 1.00 51.22 85 GLY A CA 1
ATOM 669 C C . GLY A 1 85 ? 11.835 5.850 -4.010 1.00 51.22 85 GLY A C 1
ATOM 670 O O . GLY A 1 85 ? 11.012 5.004 -4.364 1.00 51.22 85 GLY A O 1
ATOM 671 N N . SER A 1 86 ? 12.873 5.617 -3.204 1.00 61.16 86 SER A N 1
ATOM 672 C CA . SER A 1 86 ? 13.222 4.311 -2.645 1.00 61.16 86 SER A CA 1
ATOM 673 C C . SER A 1 86 ? 11.953 3.535 -2.311 1.00 61.16 86 SER A C 1
ATOM 675 O O . SER A 1 86 ? 11.207 3.893 -1.398 1.00 61.16 86 SER A O 1
ATOM 677 N N . ALA A 1 87 ? 11.638 2.540 -3.148 1.00 74.44 87 ALA A N 1
ATOM 678 C CA . ALA A 1 87 ? 10.341 1.892 -3.091 1.00 74.44 87 ALA A CA 1
ATOM 679 C C . ALA A 1 87 ? 10.179 1.308 -1.687 1.00 74.44 87 ALA A C 1
ATOM 681 O O . ALA A 1 87 ? 10.962 0.447 -1.277 1.00 74.44 87 ALA A O 1
ATOM 682 N N . ILE A 1 88 ? 9.203 1.822 -0.930 1.00 82.06 88 ILE A N 1
ATOM 683 C CA . ILE A 1 88 ? 8.958 1.368 0.438 1.00 82.06 88 ILE A CA 1
ATOM 684 C C . ILE A 1 88 ? 8.763 -0.148 0.370 1.00 82.06 88 ILE A C 1
ATOM 686 O O . ILE A 1 88 ? 7.863 -0.607 -0.345 1.00 82.06 88 ILE A O 1
ATOM 690 N N . PRO A 1 89 ? 9.574 -0.943 1.093 1.00 88.62 89 PRO A N 1
ATOM 691 C CA . PRO A 1 89 ? 9.470 -2.387 1.019 1.00 88.62 89 PRO A CA 1
ATOM 692 C C . PRO A 1 89 ? 8.047 -2.853 1.329 1.00 88.62 89 PRO A C 1
ATOM 694 O O . PRO A 1 89 ? 7.413 -2.377 2.275 1.00 88.62 89 PRO A O 1
ATOM 697 N N . ALA A 1 90 ? 7.549 -3.837 0.578 1.00 90.25 90 ALA A N 1
ATOM 698 C CA . ALA A 1 90 ? 6.174 -4.320 0.720 1.00 90.25 90 ALA A CA 1
ATOM 699 C C . ALA A 1 90 ? 5.843 -4.801 2.148 1.00 90.25 90 ALA A C 1
ATOM 701 O O . ALA A 1 90 ? 4.700 -4.714 2.598 1.00 90.25 90 ALA A O 1
ATOM 702 N N . TRP A 1 91 ? 6.830 -5.307 2.897 1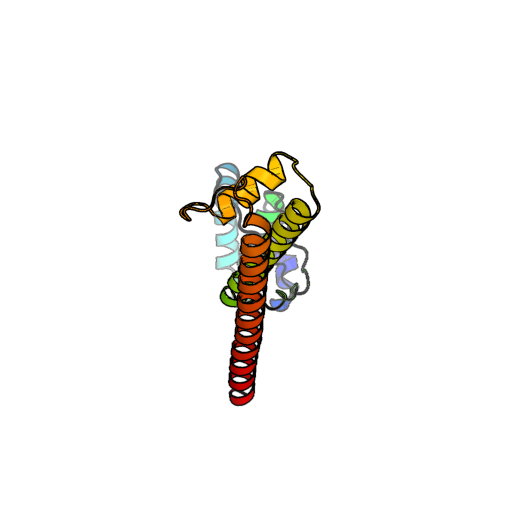.00 92.44 91 TRP A N 1
ATOM 703 C CA . TRP A 1 91 ? 6.643 -5.667 4.306 1.00 92.44 91 TRP A CA 1
ATOM 704 C C . TRP A 1 91 ? 6.338 -4.446 5.185 1.00 92.44 91 TRP A C 1
ATOM 706 O O . TRP A 1 91 ? 5.494 -4.553 6.073 1.00 92.44 91 TRP A O 1
ATOM 716 N N . ARG A 1 92 ? 6.973 -3.295 4.928 1.00 93.94 92 ARG A N 1
ATOM 717 C CA . ARG A 1 92 ? 6.809 -2.071 5.720 1.00 93.94 92 ARG A CA 1
ATOM 718 C C . ARG A 1 92 ? 5.418 -1.498 5.509 1.00 93.94 92 ARG A C 1
ATOM 720 O O . ARG A 1 92 ? 4.697 -1.314 6.486 1.00 93.94 92 ARG A O 1
ATOM 727 N N . LYS A 1 93 ? 4.999 -1.392 4.245 1.00 93.50 93 LYS A N 1
ATOM 728 C CA . LYS A 1 93 ? 3.639 -0.981 3.870 1.00 93.50 93 LYS A CA 1
ATOM 729 C C . LYS A 1 93 ? 2.571 -1.840 4.558 1.00 93.50 93 LYS A C 1
ATOM 731 O O . LYS A 1 93 ? 1.655 -1.313 5.175 1.00 93.50 93 LYS A O 1
ATOM 736 N N . ARG A 1 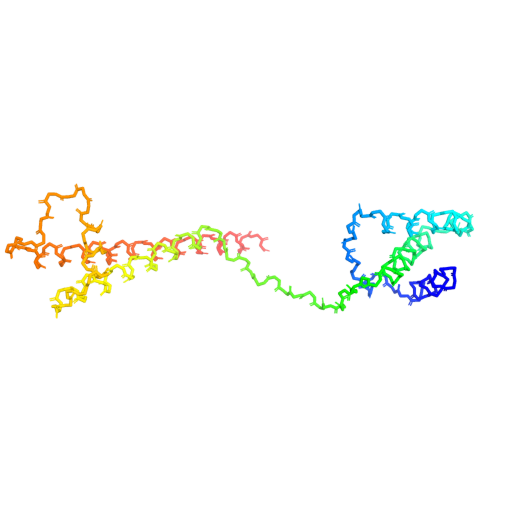94 ? 2.735 -3.172 4.559 1.00 95.00 94 ARG A N 1
ATOM 737 C CA . ARG A 1 94 ? 1.798 -4.091 5.239 1.00 95.00 94 ARG A CA 1
ATOM 738 C C . ARG A 1 94 ? 1.672 -3.830 6.743 1.00 95.00 94 ARG A C 1
ATOM 740 O O . ARG A 1 94 ? 0.585 -4.001 7.293 1.00 95.00 94 ARG A O 1
ATOM 747 N N . ILE A 1 95 ? 2.761 -3.473 7.425 1.00 95.88 95 ILE A N 1
ATOM 748 C CA . ILE A 1 95 ? 2.726 -3.174 8.863 1.00 95.88 95 ILE A CA 1
ATOM 749 C C . ILE A 1 95 ? 2.114 -1.789 9.108 1.00 95.88 95 ILE A C 1
ATOM 751 O O . ILE A 1 95 ? 1.269 -1.651 9.992 1.00 95.88 95 ILE A O 1
ATOM 755 N N . GLU A 1 96 ? 2.478 -0.788 8.306 1.00 96.06 96 GLU A N 1
ATOM 756 C CA . GLU A 1 96 ? 1.906 0.562 8.370 1.00 96.06 96 GLU A CA 1
ATOM 757 C C . GLU A 1 96 ? 0.385 0.540 8.142 1.00 96.06 96 GLU A C 1
ATOM 759 O O . GLU A 1 96 ? -0.357 1.128 8.929 1.00 96.06 96 GLU A O 1
ATOM 764 N N . ASP A 1 97 ? -0.100 -0.244 7.176 1.00 96.62 97 ASP A N 1
ATOM 765 C CA . ASP A 1 97 ? -1.533 -0.441 6.928 1.00 96.62 97 ASP A CA 1
ATOM 766 C C . ASP A 1 97 ? -2.253 -1.062 8.139 1.00 96.62 97 ASP A C 1
ATOM 768 O O . ASP A 1 97 ? -3.378 -0.677 8.471 1.00 96.62 97 ASP A O 1
ATOM 772 N N . ARG A 1 98 ? -1.620 -2.020 8.837 1.00 96.69 98 ARG A N 1
ATOM 773 C CA . ARG A 1 98 ? -2.174 -2.606 10.076 1.00 96.69 98 ARG A CA 1
ATOM 774 C C . ARG A 1 98 ? -2.252 -1.571 11.195 1.00 96.69 98 ARG A C 1
ATOM 776 O O . ARG A 1 98 ? -3.276 -1.497 11.874 1.00 96.69 98 ARG A O 1
ATOM 783 N N . ILE A 1 99 ? -1.212 -0.753 11.356 1.00 97.19 99 ILE A N 1
ATOM 784 C CA . ILE A 1 99 ? -1.184 0.342 12.334 1.00 97.19 99 ILE A CA 1
ATOM 785 C C . ILE A 1 99 ? -2.290 1.360 12.024 1.00 97.19 99 ILE A C 1
ATOM 787 O O . ILE A 1 99 ? -3.035 1.742 12.926 1.00 97.19 99 ILE A O 1
ATOM 791 N N . ALA A 1 100 ? -2.441 1.767 10.762 1.00 97.06 100 ALA A N 1
ATOM 792 C CA . ALA A 1 100 ? -3.465 2.718 10.338 1.00 97.06 100 ALA A CA 1
ATOM 793 C C . ALA A 1 100 ? -4.882 2.192 10.617 1.00 97.06 100 ALA A C 1
ATOM 795 O O . ALA A 1 100 ? -5.702 2.894 11.214 1.00 97.06 100 ALA A O 1
ATOM 796 N N . LYS A 1 101 ? -5.155 0.927 10.270 1.00 96.06 101 LYS A N 1
ATOM 797 C CA . LYS A 1 101 ? -6.436 0.266 10.571 1.00 96.06 101 LYS A CA 1
ATOM 798 C C . LYS A 1 101 ? -6.712 0.207 12.075 1.00 96.06 101 LYS A C 1
ATOM 800 O O . LYS A 1 101 ? -7.828 0.512 12.491 1.00 96.06 101 LYS A O 1
ATOM 805 N N . ALA A 1 102 ? -5.711 -0.131 12.889 1.00 95.88 102 ALA A N 1
ATOM 806 C CA . ALA A 1 102 ? -5.854 -0.172 14.343 1.00 95.88 102 ALA A CA 1
ATOM 807 C C . ALA A 1 102 ? -6.124 1.219 14.942 1.00 95.88 102 ALA A C 1
ATOM 809 O O . ALA A 1 102 ? -7.042 1.357 15.746 1.00 95.88 102 ALA A O 1
ATOM 810 N N . ARG A 1 103 ? -5.413 2.266 14.500 1.00 97.06 103 ARG A N 1
ATOM 811 C CA . ARG A 1 103 ? -5.671 3.659 14.918 1.00 97.06 103 ARG A CA 1
ATOM 812 C C . ARG A 1 103 ? -7.087 4.112 14.562 1.00 97.06 103 ARG A C 1
ATOM 814 O O . ARG A 1 103 ? -7.780 4.685 15.399 1.00 97.06 103 ARG A O 1
ATOM 821 N N . ALA A 1 104 ? -7.543 3.804 13.348 1.00 95.38 104 ALA A N 1
ATOM 822 C CA . ALA A 1 104 ? -8.897 4.126 12.905 1.00 95.38 104 ALA A CA 1
ATOM 823 C C . ALA A 1 104 ? -9.981 3.369 13.692 1.00 95.38 104 ALA A C 1
ATOM 825 O O . ALA A 1 104 ? -11.099 3.867 13.839 1.00 95.38 104 ALA A O 1
ATOM 826 N N . LEU A 1 105 ? -9.675 2.160 14.175 1.00 94.81 105 LEU A N 1
ATOM 827 C CA . LEU A 1 105 ? -10.567 1.409 15.050 1.00 94.81 105 LEU A CA 1
ATOM 828 C C . LEU A 1 105 ? -10.596 2.011 16.459 1.00 94.81 105 LEU A C 1
ATOM 830 O O . LEU A 1 105 ? -11.688 2.263 16.958 1.00 94.81 105 LEU A O 1
ATOM 834 N N . ILE A 1 106 ? -9.436 2.331 17.048 1.00 95.44 106 ILE A N 1
ATOM 835 C CA . ILE A 1 106 ? -9.344 3.026 18.345 1.00 95.44 106 ILE A CA 1
ATOM 836 C C . ILE A 1 106 ? -10.189 4.302 18.321 1.00 95.44 106 ILE A C 1
ATOM 838 O O . ILE A 1 106 ? -11.046 4.467 19.179 1.00 95.44 106 ILE A O 1
ATOM 842 N N . GLY A 1 107 ? -10.034 5.159 17.304 1.00 94.12 107 GLY A N 1
ATOM 843 C CA . GLY A 1 107 ? -10.813 6.398 17.204 1.00 94.12 107 GLY A CA 1
ATOM 844 C C . GLY A 1 107 ? -12.329 6.167 17.195 1.00 94.12 107 GLY A C 1
ATOM 845 O O . GLY A 1 107 ? -13.078 6.938 17.795 1.00 94.12 107 GLY A O 1
ATOM 846 N N . ARG A 1 108 ? -12.796 5.073 16.579 1.00 93.94 108 ARG A N 1
ATOM 847 C CA . ARG A 1 108 ? -14.218 4.698 16.566 1.00 93.94 108 ARG A CA 1
ATOM 848 C C . ARG A 1 108 ? -14.696 4.121 17.897 1.00 93.94 108 ARG A C 1
ATOM 850 O O . ARG A 1 108 ? -15.793 4.472 18.316 1.00 93.94 108 ARG A O 1
ATOM 857 N N . LEU A 1 109 ? -13.887 3.301 18.568 1.00 93.12 109 LEU A N 1
ATOM 858 C CA . LEU A 1 109 ? -14.195 2.791 19.909 1.00 93.12 109 LEU A CA 1
ATOM 859 C C . LEU A 1 109 ? -14.256 3.933 20.934 1.00 93.12 109 LEU A C 1
ATOM 861 O O . LEU A 1 109 ? -15.209 4.009 21.702 1.00 93.12 109 LEU A O 1
ATOM 865 N N . THR A 1 110 ? -13.301 4.867 20.892 1.00 93.69 110 THR A N 1
ATOM 866 C CA . THR A 1 110 ? -13.302 6.063 21.746 1.00 93.69 110 THR A CA 1
ATOM 867 C C . THR A 1 110 ? -14.523 6.937 21.469 1.00 93.69 110 THR A C 1
ATOM 869 O O . THR A 1 110 ? -15.188 7.359 22.406 1.00 93.69 110 THR A O 1
ATOM 872 N N . SER A 1 111 ? -14.862 7.159 20.193 1.00 92.75 111 SER A N 1
ATOM 873 C CA . SER A 1 111 ? -16.047 7.941 19.812 1.00 92.75 111 SER A CA 1
ATOM 874 C C . SER A 1 111 ? -17.337 7.318 20.351 1.00 92.75 111 SER A C 1
ATOM 876 O O . SER A 1 111 ? -18.187 8.032 20.876 1.00 92.75 111 SER A O 1
ATOM 878 N N . PHE A 1 112 ? -17.479 5.993 20.243 1.00 91.75 112 PHE A N 1
ATOM 879 C CA . PHE A 1 112 ? -18.615 5.265 20.809 1.00 91.75 112 PHE A CA 1
ATOM 880 C C . PHE A 1 112 ? -18.670 5.402 22.335 1.00 91.75 112 PHE A C 1
ATOM 882 O O . PHE A 1 112 ? -19.723 5.717 22.880 1.00 91.75 112 PHE A O 1
ATOM 88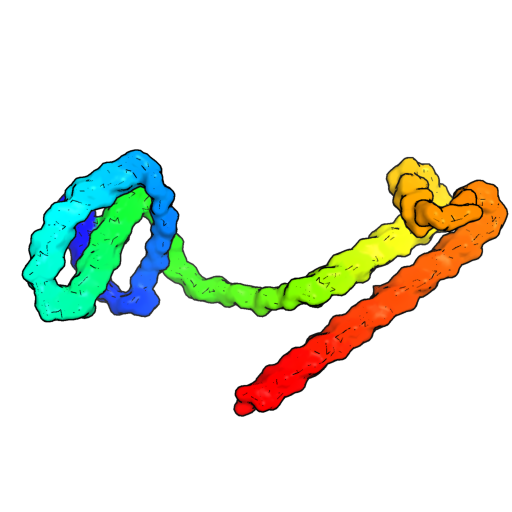9 N N . ARG A 1 113 ? -17.524 5.262 23.016 1.00 89.31 113 ARG A N 1
ATOM 890 C CA . ARG A 1 113 ? -17.411 5.452 24.471 1.00 89.31 113 ARG A CA 1
ATOM 891 C C . ARG A 1 113 ? -17.826 6.860 24.918 1.00 89.31 113 ARG A C 1
ATOM 893 O O . ARG A 1 113 ? -18.386 7.007 25.994 1.00 89.31 113 ARG A O 1
ATOM 900 N N . SER A 1 114 ? -17.592 7.878 24.092 1.00 89.50 114 SER A N 1
ATOM 901 C CA . SER A 1 114 ? -18.044 9.259 24.322 1.00 89.50 114 SER A CA 1
ATOM 902 C C . SER A 1 114 ? -19.529 9.502 23.989 1.00 89.50 114 SER A C 1
ATOM 904 O O . SER A 1 114 ? -19.955 10.651 23.964 1.00 89.50 114 SER A O 1
ATOM 906 N N . GLY A 1 115 ? -20.316 8.458 23.699 1.00 87.94 115 GLY A N 1
ATOM 907 C CA . GLY A 1 115 ? -21.758 8.555 23.436 1.00 87.94 115 GLY A CA 1
ATOM 908 C C . GLY A 1 115 ? -22.145 8.710 21.960 1.00 87.94 115 GLY A C 1
ATOM 909 O O . GLY A 1 115 ? -23.314 8.935 21.645 1.00 87.94 115 GLY A O 1
ATOM 910 N N . ASN A 1 116 ? -21.202 8.586 21.018 1.00 89.75 116 ASN A N 1
ATOM 911 C CA . ASN A 1 116 ? -21.524 8.678 19.593 1.00 89.75 116 ASN A CA 1
ATOM 912 C C . ASN A 1 116 ? -22.134 7.372 19.061 1.00 89.75 116 ASN A C 1
ATOM 914 O O . ASN A 1 116 ? -21.423 6.441 18.673 1.00 89.75 116 ASN A O 1
ATOM 918 N N . ASN A 1 117 ? -23.460 7.362 18.944 1.00 86.12 117 ASN A N 1
ATOM 919 C CA . ASN A 1 117 ? -24.243 6.210 18.494 1.00 86.12 117 ASN A CA 1
ATOM 920 C C . ASN A 1 117 ? -24.624 6.249 17.005 1.00 86.12 117 ASN A C 1
ATOM 922 O O . ASN A 1 117 ? -25.574 5.590 16.585 1.00 86.12 117 ASN A O 1
ATOM 926 N N . ARG A 1 118 ? -23.895 6.995 16.162 1.00 91.25 118 ARG A N 1
ATOM 927 C CA . ARG A 1 118 ? -24.166 6.994 14.713 1.00 91.25 118 ARG A CA 1
ATOM 928 C C . ARG A 1 118 ? -24.077 5.564 14.144 1.00 91.25 118 ARG A C 1
ATOM 930 O O . ARG A 1 118 ? -23.116 4.852 14.459 1.00 91.25 118 ARG A O 1
ATOM 937 N N . PRO A 1 119 ? -24.972 5.151 13.220 1.00 90.62 119 PRO A N 1
ATOM 938 C CA . PRO A 1 119 ? -25.028 3.775 12.705 1.00 90.62 119 PRO A CA 1
ATOM 939 C C . PRO A 1 119 ? -23.692 3.241 12.167 1.00 90.62 119 PRO A C 1
ATOM 941 O O . PRO A 1 119 ? -23.345 2.075 12.352 1.00 90.62 119 PRO A O 1
ATOM 944 N N . ARG A 1 120 ? -22.890 4.110 11.539 1.00 89.44 120 ARG A N 1
ATOM 945 C CA . ARG A 1 120 ? -21.560 3.764 11.014 1.00 89.44 120 ARG A CA 1
ATOM 946 C C . ARG A 1 120 ? -20.552 3.413 12.116 1.00 89.44 120 ARG A C 1
ATOM 948 O O . ARG A 1 120 ? -19.728 2.513 11.927 1.00 89.44 120 ARG A O 1
ATOM 955 N N . VAL A 1 121 ? -20.605 4.118 13.247 1.00 89.38 121 VAL A N 1
ATOM 956 C CA . VAL A 1 121 ? -19.761 3.846 14.418 1.00 89.38 121 VAL A CA 1
ATOM 957 C C . VAL A 1 121 ? -20.203 2.524 15.034 1.00 89.38 121 VAL A C 1
ATOM 959 O O . VAL A 1 121 ? -19.390 1.606 15.099 1.00 89.38 121 VAL A O 1
ATOM 962 N N . LEU A 1 122 ? -21.501 2.369 15.319 1.00 88.94 122 LEU A N 1
ATOM 963 C CA . LEU A 1 122 ? -22.087 1.137 15.860 1.00 88.94 122 LEU A CA 1
ATOM 964 C C . LEU A 1 122 ? -21.742 -0.105 15.031 1.00 88.94 122 LEU A C 1
ATOM 966 O O . LEU A 1 122 ? -21.288 -1.103 15.584 1.00 88.94 122 LEU A O 1
ATOM 970 N N . ARG A 1 123 ? -21.884 -0.043 13.699 1.00 90.31 123 ARG A N 1
ATOM 971 C CA . ARG A 1 123 ? -21.510 -1.153 12.806 1.00 90.31 123 ARG A CA 1
ATOM 972 C C . ARG A 1 123 ? -20.042 -1.536 12.967 1.00 90.31 123 ARG A C 1
ATOM 974 O O . ARG A 1 123 ? -19.723 -2.718 13.021 1.00 90.31 123 ARG A O 1
ATOM 981 N N . THR A 1 124 ? -19.153 -0.548 13.070 1.00 90.19 124 THR A N 1
ATOM 982 C CA . THR A 1 124 ? -17.720 -0.813 13.250 1.00 90.19 124 THR A CA 1
ATOM 983 C C . THR A 1 124 ? -17.438 -1.441 14.614 1.00 90.19 124 THR A C 1
ATOM 985 O O . THR A 1 124 ? -16.661 -2.386 14.689 1.00 90.19 124 THR A O 1
ATOM 988 N N . VAL A 1 125 ? -18.075 -0.944 15.678 1.00 88.75 125 VAL A N 1
ATOM 989 C CA . VAL A 1 125 ? -17.910 -1.483 17.034 1.00 88.75 125 VAL A CA 1
ATOM 990 C C . VAL A 1 125 ? -18.417 -2.928 17.089 1.00 88.75 125 VAL A C 1
ATOM 992 O O . VAL A 1 125 ? -17.686 -3.800 17.545 1.00 88.75 125 VAL A O 1
ATOM 995 N N . ARG A 1 126 ? -19.596 -3.229 16.523 1.00 88.69 126 ARG A N 1
ATOM 996 C CA . ARG A 1 126 ? -20.109 -4.610 16.420 1.00 88.69 126 ARG A CA 1
ATOM 997 C C . ARG A 1 126 ? -19.141 -5.530 15.685 1.00 88.69 126 ARG A C 1
ATOM 999 O O . ARG A 1 126 ? -18.884 -6.630 16.146 1.00 88.69 126 ARG A O 1
ATOM 1006 N N . MET A 1 127 ? -18.562 -5.071 14.575 1.00 88.88 127 MET A N 1
ATOM 1007 C CA . MET A 1 127 ? -17.547 -5.845 13.853 1.00 88.88 127 MET A CA 1
ATOM 1008 C C . MET A 1 127 ? -16.262 -6.049 14.667 1.00 88.88 127 MET A C 1
ATOM 1010 O O . MET A 1 127 ? -15.605 -7.073 14.517 1.00 88.88 127 MET A O 1
ATOM 1014 N N . ALA A 1 128 ? -15.895 -5.103 15.533 1.00 86.69 128 ALA A N 1
ATOM 1015 C CA . ALA A 1 128 ? -14.702 -5.204 16.375 1.00 86.69 128 ALA A CA 1
ATOM 1016 C C . ALA A 1 128 ? -14.805 -6.303 17.445 1.00 86.69 128 ALA A C 1
ATOM 1018 O O . ALA A 1 128 ? -13.769 -6.837 17.855 1.00 86.69 128 ALA A O 1
ATOM 1019 N N . PHE A 1 129 ? -16.041 -6.610 17.849 1.00 87.12 129 PHE A N 1
ATOM 1020 C CA . PHE A 1 129 ? -16.439 -7.661 18.788 1.00 87.12 129 PHE A CA 1
ATOM 1021 C C . PHE A 1 129 ? -17.144 -8.839 18.089 1.00 87.12 129 PHE A C 1
ATOM 1023 O O . PHE A 1 129 ? -17.728 -9.700 18.745 1.00 87.12 129 PHE A O 1
ATOM 1030 N N . ALA A 1 130 ? -17.106 -8.913 16.756 1.00 84.75 130 ALA A N 1
ATOM 1031 C CA . ALA A 1 130 ? -17.699 -10.034 16.039 1.00 84.75 130 ALA A CA 1
ATOM 1032 C C . ALA A 1 130 ? -16.987 -11.338 16.432 1.00 84.75 130 ALA A C 1
ATOM 1034 O O . ALA A 1 130 ? -15.758 -11.402 16.433 1.00 84.75 130 ALA A O 1
ATOM 1035 N N . GLY A 1 131 ? -17.766 -12.361 16.789 1.00 81.00 131 GLY A N 1
ATOM 1036 C CA . GLY A 1 131 ? -17.243 -13.637 17.288 1.00 81.00 131 GLY A CA 1
ATOM 1037 C C . GLY A 1 131 ? -16.825 -13.627 18.763 1.00 81.00 131 GLY A C 1
ATOM 1038 O O . GLY A 1 131 ? -16.384 -14.652 19.266 1.00 81.00 131 GLY A O 1
ATOM 1039 N N . THR A 1 132 ? -16.985 -12.505 19.471 1.00 76.88 132 THR A N 1
ATOM 1040 C CA . THR A 1 132 ? -16.944 -12.478 20.941 1.00 76.88 132 THR A CA 1
ATOM 1041 C C . THR A 1 132 ? -18.370 -12.434 21.485 1.00 76.88 132 THR A C 1
ATOM 1043 O O . THR A 1 132 ? -19.210 -11.737 20.920 1.00 76.88 132 THR A O 1
ATOM 1046 N N . ASN A 1 133 ? -18.657 -13.135 22.588 1.00 78.19 133 ASN A N 1
ATOM 1047 C CA . ASN A 1 133 ? -19.975 -13.153 23.255 1.00 78.19 133 ASN A CA 1
ATOM 1048 C C . ASN A 1 133 ? -20.295 -11.832 23.995 1.00 78.19 133 ASN A C 1
ATOM 1050 O O . ASN A 1 133 ? -20.905 -11.823 25.062 1.00 78.19 133 ASN A O 1
ATOM 1054 N N . ILE A 1 134 ? -19.840 -10.702 23.454 1.00 82.00 134 ILE A N 1
ATOM 1055 C CA . ILE A 1 134 ? -19.957 -9.375 24.052 1.00 82.00 134 ILE A CA 1
ATOM 1056 C C . ILE A 1 134 ? -21.089 -8.636 23.347 1.00 82.00 134 ILE A C 1
ATOM 1058 O O . ILE A 1 134 ? -21.009 -8.339 22.153 1.00 82.00 134 ILE A O 1
ATOM 1062 N N . SER A 1 135 ? -22.137 -8.309 24.100 1.00 81.06 135 SER A N 1
ATOM 1063 C CA . SER A 1 135 ? -23.227 -7.464 23.613 1.00 81.06 135 SER A CA 1
ATOM 1064 C C . SER A 1 135 ? -22.995 -6.011 24.020 1.00 81.06 135 SER A C 1
ATOM 1066 O O . SER A 1 135 ? -22.575 -5.722 25.137 1.00 81.06 135 SER A O 1
ATOM 1068 N N . LEU A 1 136 ? -23.310 -5.080 23.116 1.00 81.06 136 LEU A N 1
ATOM 1069 C CA . LEU A 1 136 ? -23.158 -3.638 23.355 1.00 81.06 136 LEU A CA 1
ATOM 1070 C C . LEU A 1 136 ? -24.117 -3.087 24.416 1.00 81.06 136 LEU A C 1
ATOM 1072 O O . LEU A 1 136 ? -23.923 -1.966 24.870 1.00 81.06 136 LEU A O 1
ATOM 1076 N N . SER A 1 137 ? -25.138 -3.858 24.789 1.00 80.75 137 SER A N 1
ATOM 1077 C CA . SER A 1 137 ? -26.106 -3.505 25.831 1.00 80.75 137 SER A CA 1
ATOM 1078 C C . SER A 1 137 ? -25.699 -3.995 27.224 1.00 80.75 137 SER A C 1
ATOM 1080 O O . SER A 1 137 ? -26.436 -3.762 28.176 1.00 80.75 137 SER A O 1
ATOM 1082 N N . GLN A 1 138 ? -24.568 -4.700 27.360 1.00 84.56 138 GLN A N 1
ATOM 1083 C CA . GLN A 1 138 ? -24.097 -5.160 28.667 1.00 84.56 138 GLN A CA 1
ATOM 1084 C C . GLN A 1 138 ? -23.597 -3.981 29.519 1.00 84.56 138 GLN A C 1
ATOM 1086 O O . GLN A 1 138 ? -22.970 -3.065 28.980 1.00 84.56 138 GLN A O 1
ATOM 1091 N N . PRO A 1 139 ? -23.811 -4.011 30.847 1.00 81.75 139 PRO A N 1
ATOM 1092 C CA . PRO A 1 139 ? -23.358 -2.943 31.741 1.00 81.75 139 PRO A CA 1
ATOM 1093 C C . PRO A 1 139 ? -21.825 -2.812 31.785 1.00 81.75 139 PRO A C 1
ATOM 1095 O O . PRO A 1 139 ? -21.303 -1.730 32.040 1.00 81.75 139 PRO A O 1
ATOM 1098 N N . ASP A 1 140 ? -21.091 -3.885 31.475 1.00 88.06 140 ASP A N 1
ATOM 1099 C CA . ASP A 1 140 ? -19.624 -3.943 31.490 1.00 88.06 140 ASP A CA 1
ATOM 1100 C C . ASP A 1 140 ? -18.960 -3.504 30.167 1.00 88.06 140 ASP A C 1
ATOM 1102 O O . ASP A 1 140 ? -17.734 -3.571 30.017 1.00 88.06 140 ASP A O 1
ATOM 1106 N N . ILE A 1 141 ? -19.738 -3.016 29.193 1.00 87.62 141 ILE A N 1
ATOM 1107 C CA . ILE A 1 141 ? -19.223 -2.693 27.857 1.00 87.62 141 ILE A CA 1
ATOM 1108 C C . ILE A 1 141 ? -18.118 -1.630 27.887 1.00 87.62 141 ILE A C 1
ATOM 1110 O O . ILE A 1 141 ? -17.156 -1.711 27.124 1.00 87.62 141 ILE A O 1
ATOM 1114 N N . THR A 1 142 ? -18.206 -0.653 28.791 1.00 87.75 142 THR A N 1
ATOM 1115 C CA . THR A 1 142 ? -17.214 0.425 28.928 1.00 87.75 142 THR A CA 1
ATOM 1116 C C . THR A 1 142 ? -15.835 -0.110 29.315 1.00 87.75 142 THR A C 1
ATOM 1118 O O . THR A 1 142 ? -14.815 0.360 28.795 1.00 87.75 142 THR A O 1
ATOM 1121 N N . GLN A 1 143 ? -15.797 -1.122 30.184 1.00 90.06 143 GLN A N 1
ATOM 1122 C CA . GLN A 1 143 ? -14.561 -1.784 30.584 1.00 90.06 143 GLN A CA 1
ATOM 1123 C C . GLN A 1 143 ? -13.979 -2.577 29.408 1.00 90.06 143 GLN A C 1
ATOM 1125 O O . GLN A 1 143 ? -12.843 -2.329 29.004 1.00 90.06 143 GLN A O 1
ATOM 1130 N N . LYS A 1 144 ? -14.796 -3.417 28.763 1.00 90.00 144 LYS A N 1
ATOM 1131 C CA . LYS A 1 144 ? -14.399 -4.214 27.587 1.00 90.00 144 LYS A CA 1
ATOM 1132 C C . LYS A 1 144 ? -13.906 -3.358 26.416 1.00 90.00 144 LYS A C 1
ATOM 1134 O O . LYS A 1 144 ? -12.980 -3.734 25.697 1.00 90.00 144 LYS A O 1
ATOM 1139 N N . LEU A 1 145 ? -14.498 -2.180 26.208 1.00 91.75 145 LEU A N 1
ATOM 1140 C CA . LEU A 1 145 ? -14.023 -1.202 25.224 1.00 91.75 145 LEU A CA 1
ATOM 1141 C C . LEU A 1 145 ? -12.621 -0.695 25.560 1.00 91.75 145 LEU A C 1
ATOM 1143 O O . LEU A 1 145 ? -11.803 -0.528 24.657 1.00 91.75 145 LEU A O 1
ATOM 1147 N N . THR A 1 146 ? -12.355 -0.439 26.839 1.00 92.88 146 THR A N 1
ATOM 1148 C CA . THR A 1 146 ? -11.065 0.071 27.309 1.00 92.88 146 THR A CA 1
ATOM 1149 C C . THR A 1 146 ? -9.980 -0.990 27.157 1.00 92.88 146 THR A C 1
ATOM 1151 O O . THR A 1 146 ? -8.967 -0.715 26.516 1.00 92.88 146 THR A O 1
ATOM 1154 N N . GLU A 1 147 ? -10.250 -2.222 27.589 1.00 93.44 147 GLU A N 1
ATOM 1155 C CA . GLU A 1 147 ? -9.374 -3.382 27.371 1.00 93.44 147 GLU A CA 1
ATOM 1156 C C . GLU A 1 147 ? -9.052 -3.555 25.880 1.00 93.44 147 GLU A C 1
ATOM 1158 O O . GLU A 1 147 ? -7.891 -3.639 25.475 1.00 93.44 147 GLU A O 1
ATOM 1163 N N . ARG A 1 148 ? -10.074 -3.484 25.018 1.00 92.81 148 ARG A N 1
ATOM 1164 C CA . ARG A 1 148 ? -9.888 -3.605 23.569 1.00 92.81 148 ARG A CA 1
ATOM 1165 C C . ARG A 1 148 ? -9.060 -2.469 22.967 1.00 92.81 148 ARG A C 1
ATOM 1167 O O . ARG A 1 148 ? -8.314 -2.691 22.009 1.00 92.81 148 ARG A O 1
ATOM 1174 N N . ILE A 1 149 ? -9.213 -1.245 23.466 1.00 94.81 149 ILE A N 1
ATOM 1175 C CA . ILE A 1 149 ? -8.400 -0.102 23.039 1.00 94.81 149 ILE A CA 1
ATOM 1176 C C . ILE A 1 149 ? -6.941 -0.321 23.448 1.00 94.81 149 ILE A C 1
ATOM 1178 O O . ILE A 1 149 ? -6.045 -0.091 22.630 1.00 94.81 149 ILE A O 1
ATOM 1182 N N . ASP A 1 150 ? -6.697 -0.779 24.670 1.00 96.75 150 ASP A N 1
ATOM 1183 C CA . ASP A 1 150 ? -5.346 -0.984 25.183 1.00 96.75 150 ASP A CA 1
ATOM 1184 C C . ASP A 1 150 ? -4.638 -2.146 24.477 1.00 96.75 150 ASP A C 1
ATOM 1186 O O . ASP A 1 150 ? -3.495 -1.976 24.045 1.00 96.75 150 ASP A O 1
ATOM 1190 N N . ASP A 1 151 ? -5.340 -3.239 24.174 1.00 95.31 151 ASP A N 1
ATOM 1191 C CA . ASP A 1 151 ? -4.857 -4.307 23.286 1.00 95.31 151 ASP A CA 1
ATOM 1192 C C . ASP A 1 151 ? -4.363 -3.764 21.936 1.00 95.31 151 ASP A C 1
ATOM 1194 O O . ASP A 1 151 ? -3.317 -4.161 21.407 1.00 95.31 151 ASP A O 1
ATOM 1198 N N . LEU A 1 152 ? -5.135 -2.859 21.323 1.00 95.88 152 LEU A N 1
ATOM 1199 C CA . LEU A 1 152 ? -4.780 -2.267 20.033 1.00 95.88 152 LEU A CA 1
ATOM 1200 C C . LEU A 1 152 ? -3.565 -1.345 20.159 1.00 95.88 152 LEU A C 1
ATOM 1202 O O . LEU A 1 152 ? -2.706 -1.364 19.273 1.00 95.88 152 LEU A O 1
ATOM 1206 N N . LYS A 1 153 ? -3.448 -0.577 21.249 1.00 97.12 153 LYS A N 1
ATOM 1207 C CA . LYS A 1 153 ? -2.256 0.241 21.528 1.00 97.12 153 LYS A CA 1
ATOM 1208 C C . LYS A 1 153 ? -1.015 -0.632 21.703 1.00 97.12 153 LYS A C 1
ATOM 1210 O O . LYS A 1 153 ? 0.013 -0.342 21.088 1.00 97.12 153 LYS A O 1
ATOM 1215 N N . GLN A 1 154 ? -1.116 -1.725 22.462 1.00 97.69 154 GLN A N 1
ATOM 1216 C CA . GLN A 1 154 ? -0.024 -2.686 22.641 1.00 97.69 154 GLN A CA 1
ATOM 1217 C C . GLN A 1 154 ? 0.410 -3.289 21.297 1.00 97.69 154 GLN A C 1
ATOM 1219 O O . GLN A 1 154 ? 1.602 -3.312 20.975 1.00 97.69 154 GLN A O 1
ATOM 1224 N N . LYS A 1 155 ? -0.548 -3.694 20.450 1.00 97.00 155 LYS A N 1
ATOM 1225 C CA . LYS A 1 155 ? -0.268 -4.200 19.093 1.00 97.00 155 LYS A CA 1
ATOM 1226 C C . LYS A 1 155 ? 0.416 -3.160 18.208 1.00 97.00 155 LYS A C 1
ATOM 1228 O O . LYS A 1 155 ? 1.390 -3.491 17.532 1.00 97.00 155 LYS A O 1
ATOM 1233 N N . ILE A 1 156 ? -0.041 -1.905 18.230 1.00 97.62 156 ILE A N 1
ATOM 1234 C CA . ILE A 1 156 ? 0.597 -0.803 17.493 1.00 97.62 156 ILE A CA 1
ATOM 1235 C C . ILE A 1 156 ? 2.046 -0.616 17.952 1.00 97.62 156 ILE A C 1
ATOM 1237 O O . ILE A 1 156 ? 2.936 -0.523 17.105 1.00 97.62 156 ILE A O 1
ATOM 1241 N N . ALA A 1 157 ? 2.303 -0.610 19.262 1.00 97.81 157 ALA A N 1
ATOM 1242 C CA . ALA A 1 157 ? 3.653 -0.485 19.805 1.00 97.81 157 ALA A CA 1
ATOM 1243 C C . ALA A 1 157 ? 4.557 -1.648 19.357 1.00 97.81 157 ALA A C 1
ATOM 1245 O O . ALA A 1 157 ? 5.689 -1.429 18.916 1.00 97.81 157 ALA A O 1
ATOM 1246 N N . ALA A 1 158 ? 4.048 -2.883 19.387 1.00 97.88 158 ALA A N 1
ATOM 1247 C CA . ALA A 1 158 ? 4.774 -4.061 18.918 1.00 97.88 158 ALA A CA 1
ATOM 1248 C C . ALA A 1 158 ? 5.104 -3.988 17.415 1.00 97.88 158 ALA A C 1
ATOM 1250 O O . ALA A 1 158 ? 6.234 -4.276 17.006 1.00 97.88 158 ALA A O 1
ATOM 1251 N N . TRP A 1 159 ? 4.149 -3.563 16.583 1.00 97.75 159 TRP A N 1
ATOM 1252 C CA . TRP A 1 159 ? 4.357 -3.351 15.149 1.00 97.75 159 TRP A CA 1
ATOM 1253 C C . TRP A 1 159 ? 5.356 -2.228 14.858 1.00 97.75 159 TRP A C 1
ATOM 1255 O O . TRP A 1 159 ? 6.222 -2.406 14.002 1.00 97.75 159 TRP A O 1
ATOM 1265 N N . GLY A 1 160 ? 5.308 -1.123 15.608 1.00 97.06 160 GLY A N 1
ATOM 1266 C CA . GLY A 1 160 ? 6.302 -0.050 15.528 1.00 97.06 160 GLY A CA 1
ATOM 1267 C C . GLY A 1 160 ? 7.716 -0.554 15.831 1.00 97.06 160 GLY A C 1
ATOM 1268 O O . GLY A 1 160 ? 8.625 -0.379 15.020 1.00 97.06 160 GLY A O 1
ATOM 1269 N N . LYS A 1 161 ? 7.888 -1.304 16.930 1.00 97.00 161 LYS A N 1
ATOM 1270 C CA . LYS A 1 161 ? 9.168 -1.954 17.272 1.00 97.00 161 LYS A CA 1
ATOM 1271 C C . LYS A 1 161 ? 9.647 -2.927 16.188 1.00 97.00 161 LYS A C 1
ATOM 1273 O O . LYS A 1 161 ? 10.850 -3.094 16.003 1.00 97.00 161 LYS A O 1
ATOM 1278 N N . ARG A 1 162 ? 8.734 -3.601 15.481 1.00 95.38 162 ARG A N 1
ATOM 1279 C CA . ARG A 1 162 ? 9.078 -4.502 14.368 1.00 95.38 162 ARG A CA 1
ATOM 1280 C C . ARG A 1 162 ? 9.609 -3.737 13.154 1.00 95.38 162 ARG A C 1
ATOM 1282 O O . ARG A 1 162 ? 10.590 -4.180 12.567 1.00 95.38 162 ARG A O 1
ATOM 1289 N N . ILE A 1 163 ? 9.007 -2.593 12.808 1.00 95.44 163 ILE A N 1
ATOM 1290 C CA . ILE A 1 163 ? 9.504 -1.724 11.727 1.00 95.44 163 ILE A CA 1
ATOM 1291 C C . ILE A 1 163 ? 10.922 -1.244 12.035 1.00 95.44 163 ILE A C 1
ATOM 1293 O O . ILE A 1 163 ? 11.785 -1.326 11.162 1.00 95.44 163 ILE A O 1
ATOM 1297 N N . LEU A 1 164 ? 11.170 -0.794 13.270 1.00 94.69 164 LEU A N 1
ATOM 1298 C CA . LEU A 1 164 ? 12.492 -0.327 13.697 1.00 94.69 164 LEU A CA 1
ATOM 1299 C C . LEU A 1 164 ? 13.544 -1.430 13.557 1.00 94.69 164 LEU A C 1
ATOM 1301 O O . LEU A 1 164 ? 14.533 -1.235 12.857 1.00 94.69 164 LEU A O 1
ATOM 1305 N N . ARG A 1 165 ? 13.275 -2.620 14.113 1.00 95.38 165 ARG A N 1
ATOM 1306 C CA . ARG A 1 165 ? 14.178 -3.780 14.021 1.00 95.38 165 ARG A CA 1
ATOM 1307 C C . ARG A 1 165 ? 14.520 -4.157 12.579 1.00 95.38 165 ARG A C 1
ATOM 1309 O O . ARG A 1 165 ? 15.681 -4.384 12.256 1.00 95.38 165 ARG A O 1
ATOM 1316 N N . PHE A 1 166 ? 13.526 -4.218 11.695 1.00 94.06 166 PHE A N 1
ATOM 1317 C CA . PHE A 1 166 ? 13.756 -4.590 10.294 1.00 94.06 166 PHE A CA 1
ATOM 1318 C C . PHE A 1 166 ? 14.506 -3.507 9.515 1.00 94.06 166 PHE A C 1
ATOM 1320 O O . PHE A 1 166 ? 15.355 -3.824 8.681 1.00 94.06 166 PHE A O 1
ATOM 1327 N N . SER A 1 167 ? 14.226 -2.237 9.806 1.00 91.62 167 SER A N 1
ATOM 1328 C CA . SER A 1 167 ? 14.940 -1.109 9.200 1.00 91.62 167 SER A CA 1
ATOM 1329 C C . SER A 1 167 ? 16.404 -1.092 9.631 1.00 91.62 167 SER A C 1
ATOM 1331 O O . SER A 1 167 ? 17.285 -0.906 8.798 1.00 91.62 167 SER A O 1
ATOM 1333 N N . GLU A 1 168 ? 16.673 -1.353 10.909 1.00 93.31 168 GLU A N 1
ATOM 1334 C CA . GLU A 1 168 ? 18.028 -1.433 11.449 1.00 93.31 168 GLU A CA 1
ATOM 1335 C C . GLU A 1 168 ? 18.810 -2.617 10.870 1.00 93.31 168 GLU A C 1
ATOM 1337 O O . GLU A 1 168 ? 19.935 -2.442 10.412 1.00 93.31 168 GLU A O 1
ATOM 1342 N N . SER A 1 169 ? 18.198 -3.803 10.798 1.00 90.19 169 SER A N 1
ATOM 1343 C CA . SER A 1 169 ? 18.804 -4.973 10.152 1.00 90.19 169 SER A CA 1
ATOM 1344 C C . SER A 1 169 ? 19.141 -4.704 8.680 1.00 90.19 169 SER A C 1
ATOM 1346 O O . SER A 1 169 ? 20.251 -5.002 8.243 1.00 90.19 169 SER A O 1
ATOM 1348 N N . SER A 1 170 ? 18.232 -4.057 7.943 1.00 87.75 170 SER A N 1
ATOM 1349 C CA . SER A 1 170 ? 18.472 -3.666 6.546 1.00 87.75 170 SER A CA 1
ATOM 1350 C C . SER A 1 170 ? 19.611 -2.647 6.428 1.00 87.75 170 SER A C 1
ATOM 1352 O O . SER A 1 170 ? 20.433 -2.736 5.521 1.00 87.75 170 SER A O 1
ATOM 1354 N N . ARG A 1 171 ? 19.691 -1.689 7.364 1.00 88.25 171 ARG A N 1
ATOM 1355 C CA . ARG A 1 171 ? 20.772 -0.697 7.419 1.00 88.25 171 ARG A CA 1
ATOM 1356 C C . ARG A 1 171 ? 22.127 -1.360 7.664 1.00 88.25 171 ARG A C 1
ATOM 1358 O O . ARG A 1 171 ? 23.054 -1.071 6.918 1.00 88.25 171 ARG A O 1
ATOM 1365 N N . ARG A 1 172 ? 22.227 -2.262 8.649 1.00 90.00 172 ARG A N 1
ATOM 1366 C CA . ARG A 1 172 ? 23.463 -3.007 8.956 1.00 90.00 172 ARG A CA 1
ATOM 1367 C C . ARG A 1 172 ? 23.925 -3.841 7.761 1.00 90.00 172 ARG A C 1
ATOM 1369 O O . ARG A 1 172 ? 25.094 -3.805 7.407 1.00 90.00 172 ARG A O 1
ATOM 1376 N N . PHE A 1 173 ? 22.999 -4.535 7.100 1.00 88.06 173 PHE A N 1
ATOM 1377 C CA . PHE A 1 173 ? 23.307 -5.307 5.894 1.00 88.06 173 PHE A CA 1
ATOM 1378 C C . PHE A 1 173 ? 23.877 -4.434 4.767 1.00 88.06 173 PHE A C 1
ATOM 1380 O O . PHE A 1 173 ? 24.853 -4.815 4.130 1.00 88.06 173 PHE A O 1
ATOM 1387 N N . ASN A 1 174 ? 23.296 -3.253 4.540 1.00 84.88 174 ASN A N 1
ATOM 1388 C CA . ASN A 1 174 ? 23.789 -2.329 3.518 1.00 84.88 174 ASN A CA 1
ATOM 1389 C C . ASN A 1 174 ? 25.142 -1.706 3.891 1.00 84.88 174 ASN A C 1
ATOM 1391 O O . ASN A 1 174 ? 25.962 -1.506 3.006 1.00 84.88 174 ASN A O 1
ATOM 1395 N N . GLN A 1 175 ? 25.381 -1.417 5.176 1.00 85.88 175 GLN A N 1
ATOM 1396 C CA . GLN A 1 175 ? 26.669 -0.907 5.659 1.00 85.88 175 GLN A CA 1
ATOM 1397 C C . GLN A 1 175 ? 27.791 -1.936 5.506 1.00 85.88 175 GLN A C 1
ATOM 1399 O O . GLN A 1 175 ? 28.874 -1.560 5.098 1.00 85.88 175 GLN A O 1
ATOM 1404 N N . ASN A 1 176 ? 27.523 -3.218 5.764 1.00 83.94 176 ASN A N 1
ATOM 1405 C CA . ASN A 1 176 ? 28.522 -4.285 5.626 1.00 83.94 176 ASN A CA 1
ATOM 1406 C C . ASN A 1 176 ? 28.805 -4.692 4.166 1.00 83.94 176 ASN A C 1
ATOM 1408 O O . ASN A 1 176 ? 29.667 -5.533 3.929 1.00 83.94 176 ASN A O 1
ATOM 1412 N N . ARG A 1 177 ? 28.031 -4.185 3.196 1.00 75.25 177 ARG A N 1
ATOM 1413 C CA . ARG A 1 177 ? 28.250 -4.415 1.755 1.00 75.25 177 ARG A CA 1
ATOM 1414 C C . ARG A 1 177 ? 29.095 -3.327 1.089 1.00 75.25 177 ARG A C 1
ATOM 1416 O O . ARG A 1 177 ? 29.484 -3.531 -0.058 1.00 75.25 177 ARG A O 1
ATOM 1423 N N . LEU A 1 178 ? 29.280 -2.191 1.762 1.00 54.12 178 LEU A N 1
ATOM 1424 C CA . LEU A 1 178 ? 30.187 -1.110 1.373 1.00 54.12 178 LEU A CA 1
ATOM 1425 C C . LEU A 1 178 ? 31.562 -1.374 1.985 1.00 54.12 178 LEU A C 1
ATOM 1427 O O . LEU A 1 178 ? 32.549 -1.044 1.299 1.00 54.12 178 LEU A O 1
#

Radius of gyration: 31.07 Å; chains: 1; bounding box: 56×28×80 Å

Secondary structure (DSSP, 8-state):
-HHHHHHHHHHHHTS-GGGPPPPPPPP--HHHHHHHHHHHHHHHHHHHT--SHHHHHHHHHHHHHHHHHHHT-----------------HHHHHHHHHHHHHHHHHHHHHHHHTT---HHHHHHHHHHTTTSS--TTSTTHHHHHHHHHHHHHHHHHHHHHHHHHHHHHHHHHHHTT-

pLDDT: mean 86.66, std 10.55, range [44.41, 97.88]

Organism: Parnassius apollo (NCBI:txid110799)

Sequence (178 aa):
MRSILEESMLETRSMPPENRPRLPRIPLIKRNRAVVWALNPMLVTYLEASRDLCETDSMLFGATLAVCRIIGAKLPMARRATQQGSAIPAWRKRIEDRIAKARALIGRLTSFRSGNNRPRVLRTVRMAFAGTNISLSQPDITQKLTERIDDLKQKIAAWGKRILRFSESSRRFNQNRL

Foldseek 3Di:
DVVQLVVLLVVLVVDDPVQDFDQDDDDPDPVLVVLCVVCVVVLVVLCVVDDDPSSNVSSVSSSSVSSCVVVVPDTPDPPPPPPPPPPDPPVLVVLVVLLVVLVVLLVLLVCVLVVDPDPVSVVSVCVLCPVPPDDPPDPCVNVVSVVSNVVSVVSSVVSVVVSVVVVVVVVVVVVVVD